Protein AF-A0A650A599-F1 (afdb_monomer_lite)

pLDDT: mean 83.57, std 7.76, range [53.09, 96.0]

Radius of gyration: 17.99 Å; chains: 1; bounding box: 35×36×44 Å

Structure (mmCIF, N/CA/C/O backbone):
data_AF-A0A650A599-F1
#
_entry.id   AF-A0A650A599-F1
#
loop_
_atom_site.group_PDB
_atom_site.id
_atom_site.type_symbol
_atom_site.label_atom_id
_atom_site.label_alt_id
_atom_site.label_comp_id
_atom_site.label_asym_id
_atom_site.label_entity_id
_atom_site.label_seq_id
_atom_site.pdbx_PDB_ins_code
_atom_site.Cartn_x
_atom_site.Cartn_y
_atom_site.Cartn_z
_atom_site.occupancy
_atom_site.B_iso_or_equiv
_atom_site.auth_seq_id
_atom_site.auth_comp_id
_atom_site.auth_asym_id
_atom_site.auth_atom_id
_atom_site.pdbx_PDB_model_num
ATOM 1 N N . MET A 1 1 ? -21.251 -19.180 14.504 1.00 57.28 1 MET A N 1
ATOM 2 C CA . MET A 1 1 ? -19.980 -18.411 14.458 1.00 57.28 1 MET A CA 1
ATOM 3 C C . MET A 1 1 ? -20.009 -17.332 15.530 1.00 57.28 1 MET A C 1
ATOM 5 O O . MET A 1 1 ? -21.042 -16.687 15.664 1.00 57.28 1 MET A O 1
ATOM 9 N N . LYS A 1 2 ? -18.917 -17.134 16.286 1.00 77.44 2 LYS A N 1
ATOM 10 C CA . LYS A 1 2 ? -18.824 -16.053 17.286 1.00 77.44 2 LYS A CA 1
ATOM 11 C C . LYS A 1 2 ? -19.021 -14.685 16.592 1.00 77.44 2 LYS A C 1
ATOM 13 O O . LYS A 1 2 ? -18.425 -14.477 15.532 1.00 77.44 2 LYS A O 1
ATOM 18 N N . PRO A 1 3 ? -19.822 -13.753 17.140 1.00 77.69 3 PRO A N 1
ATOM 19 C CA . PRO A 1 3 ? -20.139 -12.473 16.492 1.00 77.69 3 PRO A CA 1
ATOM 20 C C . PRO A 1 3 ? -18.897 -11.619 16.179 1.00 77.69 3 PRO A C 1
ATOM 22 O O . PRO A 1 3 ? -18.858 -10.949 15.148 1.00 77.69 3 PRO A O 1
ATOM 25 N N . GLN A 1 4 ? -17.845 -11.721 16.998 1.00 77.69 4 GLN A N 1
ATOM 26 C CA . GLN A 1 4 ? -16.555 -11.061 16.766 1.00 77.69 4 GLN A CA 1
ATOM 27 C C . GLN A 1 4 ? -15.837 -11.565 15.504 1.00 77.69 4 GLN A C 1
ATOM 29 O O . GLN A 1 4 ? -15.372 -10.760 14.702 1.00 77.69 4 GLN A O 1
ATOM 34 N N . LEU A 1 5 ? -15.821 -12.881 15.265 1.00 80.38 5 LEU A N 1
ATOM 35 C CA . LEU A 1 5 ? -15.192 -13.462 14.073 1.00 80.38 5 LEU A CA 1
ATOM 36 C C . LEU A 1 5 ? -15.889 -12.988 12.790 1.00 80.38 5 LEU A C 1
ATOM 38 O O . LEU A 1 5 ? -15.235 -12.642 11.812 1.00 80.38 5 LEU A O 1
ATOM 42 N N . ARG A 1 6 ? -17.226 -12.903 12.808 1.00 82.19 6 ARG A N 1
ATOM 43 C CA . ARG A 1 6 ? -18.005 -12.392 11.669 1.00 82.19 6 ARG A CA 1
ATOM 44 C C . ARG A 1 6 ? -17.700 -10.918 11.377 1.00 82.19 6 ARG A C 1
ATOM 46 O O . ARG A 1 6 ? -17.695 -10.524 10.213 1.00 82.19 6 ARG A O 1
ATOM 53 N N . ARG A 1 7 ? -17.443 -10.112 12.414 1.00 82.44 7 ARG A N 1
ATOM 54 C CA . ARG A 1 7 ? -17.046 -8.704 12.273 1.00 82.44 7 ARG A CA 1
ATOM 55 C C . ARG A 1 7 ? -15.662 -8.577 11.632 1.00 82.44 7 ARG A C 1
ATOM 57 O O . ARG A 1 7 ? -15.541 -7.865 10.642 1.00 82.44 7 ARG A O 1
ATOM 64 N N . ILE A 1 8 ? -14.673 -9.322 12.136 1.00 81.75 8 ILE A N 1
ATOM 65 C CA . ILE A 1 8 ? -13.299 -9.331 11.600 1.00 81.75 8 ILE A CA 1
ATOM 66 C C . ILE A 1 8 ? -13.296 -9.753 10.129 1.00 81.75 8 ILE A C 1
ATOM 68 O O . ILE A 1 8 ? -12.762 -9.032 9.296 1.00 81.75 8 ILE A O 1
ATOM 72 N N . ILE A 1 9 ? -13.955 -10.869 9.796 1.00 83.25 9 ILE A N 1
ATOM 73 C CA . ILE A 1 9 ? -14.017 -11.371 8.415 1.00 83.25 9 ILE A CA 1
ATOM 74 C C . ILE A 1 9 ? -14.616 -10.325 7.473 1.00 83.25 9 ILE A C 1
ATOM 76 O O . ILE A 1 9 ? -14.097 -10.120 6.384 1.00 83.25 9 ILE A O 1
ATOM 80 N N . ARG A 1 10 ? -15.690 -9.640 7.883 1.00 84.94 10 ARG A N 1
ATOM 81 C CA . ARG A 1 10 ? -16.333 -8.616 7.050 1.00 84.94 10 ARG A CA 1
ATOM 82 C C . ARG A 1 10 ? -15.423 -7.414 6.800 1.00 84.94 10 ARG A C 1
ATOM 84 O O . ARG A 1 10 ? -15.411 -6.890 5.694 1.00 84.94 10 ARG A O 1
ATOM 91 N N . GLU A 1 11 ? -14.703 -6.959 7.816 1.00 83.12 11 GLU A N 1
ATOM 92 C CA . GLU A 1 11 ? -13.779 -5.827 7.687 1.00 83.12 11 GLU A CA 1
ATOM 93 C C . GLU A 1 11 ? -12.577 -6.168 6.816 1.00 83.12 11 GLU A C 1
ATOM 95 O O . GLU A 1 11 ? -12.231 -5.397 5.923 1.00 83.12 11 GLU A O 1
ATOM 100 N N . GLU A 1 12 ? -11.990 -7.344 7.025 1.00 84.06 12 GLU A N 1
ATOM 101 C CA . GLU A 1 12 ? -10.874 -7.798 6.202 1.00 84.06 12 GLU A CA 1
ATOM 102 C C . GLU A 1 12 ? -11.318 -8.110 4.771 1.00 84.06 12 GLU A C 1
ATOM 104 O O . GLU A 1 12 ? -10.564 -7.832 3.852 1.00 84.06 12 GLU A O 1
ATOM 109 N N . LEU A 1 13 ? -12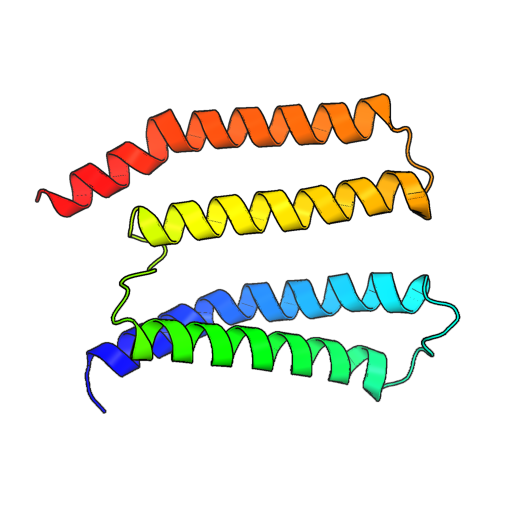.560 -8.553 4.536 1.00 84.62 13 LEU A N 1
ATOM 110 C CA . LEU A 1 13 ? -13.130 -8.658 3.185 1.00 84.62 13 LEU A CA 1
ATOM 111 C C . LEU A 1 13 ? -13.191 -7.301 2.478 1.00 84.62 13 LEU A C 1
ATOM 113 O O . LEU A 1 13 ? -12.789 -7.207 1.321 1.00 84.62 13 LEU A O 1
ATOM 117 N N . TRP A 1 14 ? -13.636 -6.243 3.160 1.00 85.00 14 TRP A N 1
ATOM 118 C CA . TRP A 1 14 ? -13.626 -4.895 2.581 1.00 85.00 14 TRP A CA 1
ATOM 119 C C . TRP A 1 14 ? -12.205 -4.408 2.290 1.00 85.00 14 TRP A C 1
ATOM 121 O O . TRP A 1 14 ? -11.950 -3.871 1.213 1.00 85.00 14 TRP A O 1
ATOM 131 N N . ARG A 1 15 ? -11.260 -4.653 3.206 1.00 80.00 15 ARG A N 1
ATOM 132 C CA . ARG A 1 15 ? -9.838 -4.324 3.011 1.00 80.00 15 ARG A CA 1
ATOM 133 C C . ARG A 1 15 ? -9.212 -5.140 1.876 1.00 80.00 15 ARG A C 1
ATOM 135 O O . ARG A 1 15 ? -8.397 -4.622 1.119 1.00 80.00 15 ARG A O 1
ATOM 142 N N . SER A 1 16 ? -9.658 -6.382 1.699 1.00 83.75 16 SER A N 1
ATOM 143 C CA . SER A 1 16 ? -9.181 -7.299 0.663 1.00 83.75 16 SER A CA 1
ATOM 144 C C . SER A 1 16 ? -9.463 -6.808 -0.758 1.00 83.75 16 SER A C 1
ATOM 146 O O . SER A 1 16 ? -8.706 -7.137 -1.667 1.00 83.75 16 SER A O 1
ATOM 148 N N . ILE A 1 17 ? -10.487 -5.968 -0.954 1.00 85.06 17 ILE A N 1
ATOM 149 C CA . ILE A 1 17 ? -10.766 -5.338 -2.254 1.00 85.06 17 ILE A CA 1
ATOM 150 C C . ILE A 1 17 ? -9.621 -4.395 -2.649 1.00 85.06 17 ILE A C 1
ATOM 152 O O . ILE A 1 17 ? -9.182 -4.394 -3.798 1.00 85.06 17 ILE A O 1
ATOM 156 N N . ALA A 1 18 ? -9.086 -3.629 -1.694 1.00 83.75 18 ALA A N 1
ATOM 157 C CA . ALA A 1 18 ? -7.913 -2.798 -1.946 1.00 83.75 18 ALA A CA 1
ATOM 158 C C . ALA A 1 18 ? -6.679 -3.666 -2.239 1.00 83.75 18 ALA A C 1
ATOM 160 O O . ALA A 1 18 ? -5.929 -3.374 -3.169 1.00 83.75 18 ALA A O 1
ATOM 161 N N . TRP A 1 19 ? -6.506 -4.771 -1.505 1.00 82.81 19 TRP A N 1
ATOM 162 C CA . TRP A 1 19 ? -5.379 -5.683 -1.705 1.00 82.81 19 TRP A CA 1
ATOM 163 C C . TRP A 1 19 ? -5.377 -6.375 -3.063 1.00 82.81 19 TRP A C 1
ATOM 165 O O . TRP A 1 19 ? -4.308 -6.511 -3.652 1.00 82.81 19 TRP A O 1
ATOM 175 N N . ILE A 1 20 ? -6.536 -6.788 -3.590 1.00 86.38 20 ILE A N 1
ATOM 176 C CA . ILE A 1 20 ? -6.574 -7.413 -4.919 1.00 86.38 20 ILE A CA 1
ATOM 177 C C . ILE A 1 20 ? -6.278 -6.388 -6.015 1.00 86.38 20 ILE A C 1
ATOM 179 O O . ILE A 1 20 ? -5.521 -6.690 -6.931 1.00 86.38 20 ILE A O 1
ATOM 183 N N . GLY A 1 21 ? -6.790 -5.157 -5.890 1.00 85.31 21 GLY A N 1
ATOM 184 C CA . GLY A 1 21 ? -6.460 -4.070 -6.814 1.00 85.31 21 GLY A CA 1
ATOM 185 C C . GLY A 1 21 ? -4.964 -3.749 -6.806 1.00 85.31 21 GLY A C 1
ATOM 186 O O . GLY A 1 21 ? -4.340 -3.687 -7.864 1.00 85.31 21 GLY A O 1
ATOM 187 N N . LEU A 1 22 ? -4.374 -3.634 -5.610 1.00 84.06 22 LEU A N 1
ATOM 188 C CA . LEU A 1 22 ? -2.934 -3.446 -5.436 1.00 84.06 22 LEU A CA 1
ATOM 189 C C . LEU A 1 22 ? -2.139 -4.610 -6.038 1.00 84.06 22 LEU A C 1
ATOM 191 O O . LEU A 1 22 ? -1.159 -4.379 -6.737 1.00 84.06 22 LEU A O 1
ATOM 195 N N . GLY A 1 23 ? -2.564 -5.851 -5.789 1.00 84.50 23 GLY A N 1
ATOM 196 C CA . GLY A 1 23 ? -1.918 -7.045 -6.323 1.00 84.50 23 GLY A CA 1
ATOM 197 C C . GLY A 1 23 ? -1.921 -7.059 -7.847 1.00 84.50 23 GLY A C 1
ATOM 198 O O . GLY A 1 23 ? -0.879 -7.293 -8.447 1.00 84.50 23 GLY A O 1
ATOM 199 N N . LEU A 1 24 ? -3.058 -6.758 -8.478 1.00 88.25 24 LEU A N 1
ATOM 200 C CA . LEU A 1 24 ? -3.176 -6.730 -9.937 1.00 88.25 24 LEU A CA 1
ATOM 201 C C . LEU A 1 24 ? -2.282 -5.654 -10.563 1.00 88.25 24 LEU A C 1
ATOM 203 O O . LEU A 1 24 ? -1.532 -5.952 -11.487 1.00 88.25 24 LEU A O 1
ATOM 207 N N . VAL A 1 25 ? -2.325 -4.422 -10.047 1.00 86.69 25 VAL A N 1
ATOM 208 C CA . VAL A 1 25 ? -1.514 -3.314 -10.584 1.00 86.69 25 VAL A CA 1
ATOM 209 C C . VAL A 1 25 ? -0.028 -3.526 -10.291 1.00 86.69 25 VAL A C 1
ATOM 211 O O . VAL A 1 25 ? 0.805 -3.379 -11.182 1.00 86.69 25 VAL A O 1
ATOM 214 N N . GLY A 1 26 ? 0.308 -3.900 -9.057 1.00 84.62 26 GLY A N 1
ATOM 215 C CA . GLY A 1 26 ? 1.685 -4.098 -8.616 1.00 84.62 26 GLY A CA 1
ATOM 216 C C . GLY A 1 26 ? 2.375 -5.227 -9.372 1.00 84.62 26 GLY A C 1
ATOM 217 O O . GLY A 1 26 ? 3.463 -5.027 -9.904 1.00 84.62 26 GLY A O 1
ATOM 218 N N . TRP A 1 27 ? 1.734 -6.392 -9.492 1.00 88.00 27 TRP A N 1
ATOM 219 C CA . TRP A 1 27 ? 2.307 -7.491 -10.268 1.00 88.00 27 TRP A CA 1
ATOM 220 C C . TRP A 1 27 ? 2.344 -7.198 -11.763 1.00 88.00 27 TRP A C 1
ATOM 222 O O . TRP A 1 27 ? 3.308 -7.608 -12.392 1.00 88.00 27 TRP A O 1
ATOM 232 N N . ALA A 1 28 ? 1.377 -6.471 -12.336 1.00 86.88 28 ALA A N 1
ATOM 233 C CA . ALA A 1 28 ? 1.452 -6.075 -13.745 1.00 86.88 28 ALA A CA 1
ATOM 234 C C . ALA A 1 28 ? 2.714 -5.245 -14.040 1.00 86.88 28 ALA A C 1
ATOM 236 O O . ALA A 1 28 ? 3.400 -5.525 -15.019 1.00 86.88 28 ALA A O 1
ATOM 237 N N . LEU A 1 29 ? 3.050 -4.292 -13.161 1.00 85.19 29 LEU A N 1
ATOM 238 C CA . LEU A 1 29 ? 4.286 -3.504 -13.258 1.00 85.19 29 LEU A CA 1
ATOM 239 C C . LEU A 1 29 ? 5.544 -4.359 -13.056 1.00 85.19 29 LEU A C 1
ATOM 241 O O . LEU A 1 29 ? 6.535 -4.185 -13.755 1.00 85.19 29 LEU A O 1
ATOM 245 N N . VAL A 1 30 ? 5.521 -5.298 -12.105 1.00 84.56 30 VAL A N 1
ATOM 246 C CA . VAL A 1 30 ? 6.661 -6.203 -11.890 1.00 84.56 30 VAL A CA 1
ATOM 247 C C . VAL A 1 30 ? 6.872 -7.100 -13.108 1.00 84.56 30 VAL A C 1
ATOM 249 O O . VAL A 1 30 ? 7.997 -7.216 -13.574 1.00 84.56 30 VAL A O 1
ATOM 252 N N . ILE A 1 31 ? 5.808 -7.701 -13.647 1.00 87.75 31 ILE A N 1
ATOM 253 C CA . ILE A 1 31 ? 5.862 -8.577 -14.826 1.00 87.75 31 ILE A CA 1
ATOM 254 C C . ILE A 1 31 ? 6.387 -7.815 -16.051 1.00 87.75 31 ILE A C 1
ATOM 256 O O . ILE A 1 31 ? 7.145 -8.386 -16.827 1.00 87.75 31 ILE A O 1
ATOM 260 N N . SER A 1 32 ? 6.016 -6.542 -16.239 1.00 86.44 32 SER A N 1
ATOM 261 C CA . SER A 1 32 ? 6.464 -5.775 -17.411 1.00 86.44 32 SER A CA 1
ATOM 262 C C . SER A 1 32 ? 7.956 -5.445 -17.405 1.00 86.44 32 SER A C 1
ATOM 264 O O . SER A 1 32 ? 8.529 -5.243 -18.470 1.00 86.44 32 SER A O 1
ATOM 266 N N . GLU A 1 33 ? 8.583 -5.403 -16.231 1.00 84.81 33 GLU A N 1
ATOM 267 C CA . GLU A 1 33 ? 9.972 -4.950 -16.065 1.00 84.81 33 GLU A CA 1
ATOM 268 C C . GLU A 1 33 ? 10.929 -6.089 -15.673 1.00 84.81 33 GLU A C 1
ATOM 270 O O . GLU A 1 33 ? 12.144 -6.010 -15.870 1.00 84.81 33 GLU A O 1
ATOM 275 N N . ALA A 1 34 ? 10.405 -7.175 -15.104 1.00 84.81 34 ALA A N 1
ATOM 276 C CA . ALA A 1 34 ? 11.197 -8.305 -14.648 1.00 84.81 34 ALA A CA 1
ATOM 277 C C . ALA A 1 34 ? 11.521 -9.262 -15.802 1.00 84.81 34 ALA A C 1
ATOM 279 O O . ALA A 1 34 ? 10.752 -10.163 -16.117 1.00 84.81 34 ALA A O 1
ATOM 280 N N . ALA A 1 35 ? 12.732 -9.155 -16.354 1.00 86.19 35 ALA A N 1
ATOM 281 C CA . ALA A 1 35 ? 13.222 -10.055 -17.408 1.00 86.19 35 ALA A CA 1
ATOM 282 C C . ALA A 1 35 ? 13.271 -11.551 -17.016 1.00 86.19 35 ALA A C 1
ATOM 284 O O . ALA A 1 35 ? 13.416 -12.411 -17.877 1.00 86.19 35 ALA A O 1
ATOM 285 N N . TRP A 1 36 ? 13.185 -11.868 -15.721 1.00 86.75 36 TRP A N 1
ATOM 286 C CA . TRP A 1 36 ? 13.166 -13.237 -15.192 1.00 86.75 36 TRP A CA 1
ATOM 287 C C . TRP A 1 36 ? 11.749 -13.805 -15.024 1.00 86.75 36 TRP A C 1
ATOM 289 O O . TRP A 1 36 ? 11.603 -14.941 -14.570 1.00 86.75 36 TRP A O 1
ATOM 299 N N . LEU A 1 37 ? 10.710 -13.025 -15.333 1.00 86.56 37 LEU A N 1
ATOM 300 C CA . LEU A 1 37 ? 9.328 -13.371 -15.038 1.00 86.56 37 LEU A CA 1
ATOM 301 C C . LEU A 1 37 ? 8.450 -13.231 -16.289 1.00 86.56 37 LEU A C 1
ATOM 303 O O . LEU A 1 37 ? 8.024 -12.141 -16.656 1.00 86.56 37 LEU A O 1
ATOM 307 N N . ASP A 1 38 ? 8.138 -14.361 -16.921 1.00 90.00 38 ASP A N 1
ATOM 308 C CA . ASP A 1 38 ? 7.313 -14.375 -18.129 1.00 90.00 38 ASP A CA 1
ATOM 309 C C . ASP A 1 38 ? 5.855 -13.984 -17.851 1.00 90.00 38 ASP A C 1
ATOM 311 O O . ASP A 1 38 ? 5.242 -14.406 -16.862 1.00 90.00 38 ASP A O 1
ATOM 315 N N . ALA A 1 39 ? 5.257 -13.241 -18.785 1.00 90.69 39 ALA A N 1
ATOM 316 C CA . ALA A 1 39 ? 3.836 -12.909 -18.778 1.00 90.69 39 ALA A CA 1
ATOM 317 C C . ALA A 1 39 ? 2.994 -14.118 -19.230 1.00 90.69 39 ALA A C 1
ATOM 319 O O . ALA A 1 39 ? 2.732 -14.328 -20.413 1.00 90.69 39 ALA A O 1
ATOM 320 N N . THR A 1 40 ? 2.547 -14.922 -18.269 1.00 91.56 40 THR A N 1
ATOM 321 C CA . THR A 1 40 ? 1.661 -16.073 -18.473 1.00 91.56 40 THR A CA 1
ATOM 322 C C . THR A 1 40 ? 0.354 -15.862 -17.717 1.00 91.56 40 THR A C 1
ATOM 324 O O . THR A 1 40 ? 0.282 -15.052 -16.794 1.00 91.56 40 THR A O 1
ATOM 327 N N . ALA A 1 41 ? -0.691 -16.629 -18.038 1.00 87.62 41 ALA A N 1
ATOM 328 C CA . ALA A 1 41 ? -1.939 -16.574 -17.270 1.00 87.62 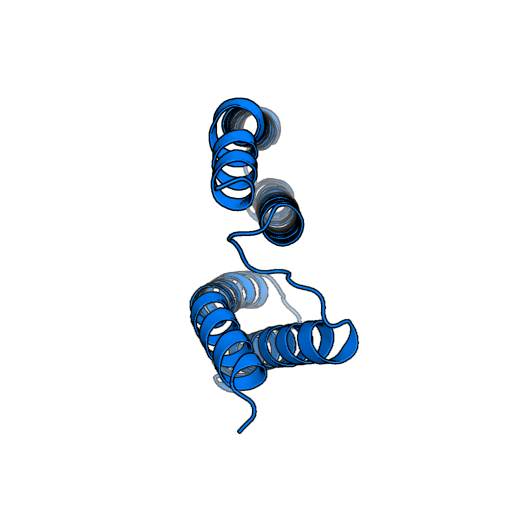41 ALA A CA 1
ATOM 329 C C . ALA A 1 41 ? -1.712 -16.849 -15.767 1.00 87.62 41 ALA A C 1
ATOM 331 O O . ALA A 1 41 ? -2.367 -16.250 -14.915 1.00 87.62 41 ALA A O 1
ATOM 332 N N . LEU A 1 42 ? -0.745 -17.709 -15.428 1.00 88.19 42 LEU A N 1
ATOM 333 C CA . LEU A 1 42 ? -0.399 -18.006 -14.041 1.00 88.19 42 LEU A CA 1
ATOM 334 C C . LEU A 1 42 ? 0.285 -16.825 -13.343 1.00 88.19 42 LEU A C 1
ATOM 336 O O . LEU A 1 42 ? -0.024 -16.554 -12.189 1.00 88.19 42 LEU A O 1
ATOM 340 N N . THR A 1 43 ? 1.195 -16.110 -14.000 1.00 85.69 43 THR A N 1
ATOM 341 C CA . THR A 1 43 ? 1.885 -14.971 -13.373 1.00 85.69 43 THR A CA 1
ATOM 342 C C . THR A 1 43 ? 0.988 -13.739 -13.310 1.00 85.69 43 THR A C 1
ATOM 344 O O . THR A 1 43 ? 0.908 -13.102 -12.263 1.00 85.69 43 THR A O 1
ATOM 347 N N . VAL A 1 44 ? 0.228 -13.467 -14.375 1.00 85.88 44 VAL A N 1
ATOM 348 C CA . VAL A 1 44 ? -0.683 -12.316 -14.475 1.00 85.88 44 VAL A CA 1
ATOM 349 C C . VAL A 1 44 ? -1.870 -12.419 -13.518 1.00 85.88 44 VAL A C 1
ATOM 351 O O . VAL A 1 44 ? -2.289 -11.401 -12.981 1.00 85.88 44 VAL A O 1
ATOM 354 N N . PHE A 1 45 ? -2.414 -13.616 -13.273 1.00 84.56 45 PHE A N 1
ATOM 355 C CA . PHE A 1 45 ? -3.565 -13.784 -12.373 1.00 84.56 45 PHE A CA 1
ATOM 356 C C . PHE A 1 45 ? -3.215 -14.504 -11.072 1.00 84.56 45 PHE A C 1
ATOM 358 O O . PHE A 1 45 ? -3.691 -14.122 -10.004 1.00 84.56 45 PHE A O 1
ATOM 365 N N . GLY A 1 46 ? -2.371 -15.531 -11.134 1.00 85.75 46 GLY A N 1
ATOM 366 C CA . GLY A 1 46 ? -2.035 -16.359 -9.978 1.00 85.75 46 GLY A CA 1
ATOM 367 C C . GLY A 1 46 ? -1.221 -15.613 -8.926 1.00 85.75 46 GLY A C 1
ATOM 368 O O . GLY A 1 46 ? -1.574 -15.684 -7.753 1.00 85.75 46 GLY A O 1
ATOM 369 N N . LEU A 1 47 ? -0.189 -14.855 -9.311 1.00 87.38 47 LEU A N 1
ATOM 370 C CA . LEU A 1 47 ? 0.623 -14.105 -8.342 1.00 87.38 47 LEU A CA 1
ATOM 371 C C . LEU A 1 47 ? -0.194 -13.024 -7.603 1.00 87.38 47 LEU A C 1
ATOM 373 O O . LEU A 1 47 ? -0.169 -13.034 -6.369 1.00 87.38 47 LEU A O 1
ATOM 377 N N . PRO A 1 48 ? -1.009 -12.182 -8.277 1.00 87.50 48 PRO A N 1
ATOM 378 C CA . PRO A 1 48 ? -1.950 -11.291 -7.594 1.00 87.50 48 PRO A CA 1
ATOM 379 C C . PRO A 1 48 ? -2.888 -12.000 -6.627 1.00 87.50 48 PRO A C 1
ATOM 381 O O . PRO A 1 48 ? -3.041 -11.550 -5.492 1.00 87.50 48 PRO A O 1
ATOM 384 N N . VAL A 1 49 ? -3.501 -13.109 -7.054 1.00 86.94 49 VAL A N 1
ATOM 385 C CA . VAL A 1 49 ? -4.450 -13.864 -6.227 1.00 86.94 49 VAL A CA 1
ATOM 386 C C . VAL A 1 49 ? -3.752 -14.476 -5.015 1.00 86.94 49 VAL A C 1
ATOM 388 O O . VAL A 1 49 ? -4.290 -14.410 -3.913 1.00 86.94 49 VAL A O 1
ATOM 391 N N . LEU A 1 50 ? -2.544 -15.021 -5.172 1.00 85.25 50 LEU A N 1
ATOM 392 C CA . LEU A 1 50 ? -1.770 -15.587 -4.066 1.00 85.25 50 LEU A CA 1
ATOM 393 C C . LEU A 1 50 ? -1.343 -14.513 -3.063 1.00 85.25 50 LEU A C 1
ATOM 395 O O . LEU A 1 50 ? -1.515 -14.705 -1.859 1.00 85.25 50 LEU A O 1
ATOM 399 N N . THR A 1 51 ? -0.839 -13.369 -3.536 1.00 83.81 51 THR A N 1
ATOM 400 C CA . THR A 1 51 ? -0.493 -12.237 -2.664 1.00 83.81 51 THR A CA 1
ATOM 401 C C . THR A 1 51 ? -1.725 -11.7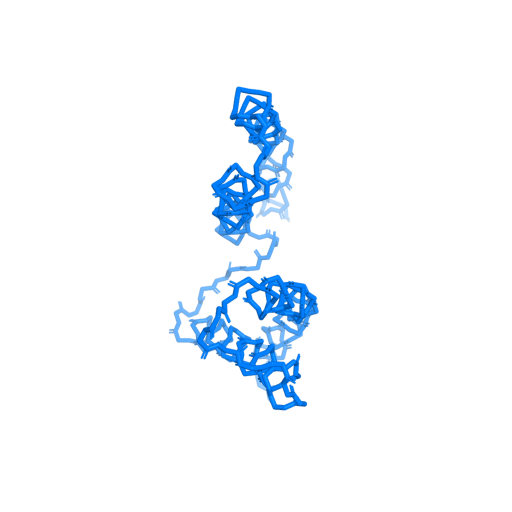18 -1.926 1.00 83.81 51 THR A C 1
ATOM 403 O O . THR A 1 51 ? -1.686 -11.554 -0.707 1.00 83.81 51 THR A O 1
ATOM 406 N N . TRP A 1 52 ? -2.840 -11.523 -2.632 1.00 88.88 52 TRP A N 1
ATOM 407 C CA . TRP A 1 52 ? -4.111 -11.108 -2.042 1.00 88.88 52 TRP A CA 1
ATOM 408 C C . TRP A 1 52 ? -4.603 -12.086 -0.969 1.00 88.88 52 TRP A C 1
ATOM 410 O O . TRP A 1 52 ? -4.958 -11.664 0.137 1.00 88.88 52 TRP A O 1
ATOM 420 N N . ALA A 1 53 ? -4.604 -13.386 -1.274 1.00 85.50 53 ALA A N 1
ATOM 421 C CA . ALA A 1 53 ? -5.047 -14.423 -0.351 1.00 85.50 53 ALA A CA 1
ATOM 422 C C . ALA A 1 53 ? -4.148 -14.464 0.890 1.00 85.50 53 ALA A C 1
ATOM 424 O O . ALA A 1 53 ? -4.656 -14.488 2.009 1.00 85.50 53 ALA A O 1
ATOM 425 N N . GLY A 1 54 ? -2.827 -14.394 0.701 1.00 85.50 54 GLY A N 1
ATOM 426 C CA . GLY A 1 54 ? -1.849 -14.356 1.785 1.00 85.50 54 GLY A CA 1
ATOM 427 C C . GLY A 1 54 ? -2.039 -13.153 2.710 1.00 85.50 54 GLY A C 1
ATOM 428 O O . GLY A 1 54 ? -2.126 -13.330 3.924 1.00 85.50 54 GLY A O 1
ATOM 429 N N . LEU A 1 55 ? -2.183 -11.946 2.153 1.00 83.31 55 LEU A N 1
ATOM 430 C CA . LEU A 1 55 ? -2.435 -10.728 2.932 1.00 83.31 55 LEU A CA 1
ATOM 431 C C . LEU A 1 55 ? -3.757 -10.809 3.702 1.00 83.31 55 LEU A C 1
ATOM 433 O O . LEU A 1 55 ? -3.805 -10.494 4.890 1.00 83.31 55 LEU A O 1
ATOM 437 N N . THR A 1 56 ? -4.822 -11.278 3.050 1.00 82.62 56 THR A N 1
ATOM 438 C CA . THR A 1 56 ? -6.157 -11.362 3.659 1.00 82.62 56 THR A CA 1
ATOM 439 C C . THR A 1 56 ? -6.187 -12.395 4.784 1.00 82.62 56 THR A C 1
ATOM 441 O O . THR A 1 56 ? -6.624 -12.092 5.894 1.00 82.62 56 THR A O 1
ATOM 444 N N . ILE A 1 57 ? -5.682 -13.607 4.536 1.00 85.94 57 ILE A N 1
ATOM 445 C CA . ILE A 1 57 ? -5.623 -14.675 5.544 1.00 85.94 57 ILE A CA 1
ATOM 446 C C . ILE A 1 57 ? -4.687 -14.274 6.687 1.00 85.94 57 ILE A C 1
ATOM 448 O O . ILE A 1 57 ? -5.039 -14.464 7.850 1.00 85.94 57 ILE A O 1
ATOM 452 N N . GLY A 1 58 ? -3.532 -13.683 6.373 1.00 83.50 58 GLY A N 1
ATOM 453 C CA . GLY A 1 58 ? -2.560 -13.218 7.359 1.00 83.50 58 GLY A CA 1
ATOM 454 C C . GLY A 1 58 ? -3.145 -12.168 8.302 1.00 83.50 58 GLY A C 1
ATOM 455 O O . GLY A 1 58 ? -3.043 -12.321 9.517 1.00 83.50 58 GLY A O 1
ATOM 456 N N . MET A 1 59 ? -3.828 -11.152 7.767 1.00 82.31 59 MET A N 1
ATOM 457 C CA . MET A 1 59 ? -4.465 -10.100 8.571 1.00 82.31 59 MET A CA 1
ATOM 458 C C . MET A 1 59 ? -5.614 -10.629 9.431 1.00 82.31 59 MET A C 1
ATOM 460 O O . MET A 1 59 ? -5.707 -10.292 10.615 1.00 82.31 59 MET A O 1
ATOM 464 N N . VAL A 1 60 ? -6.460 -11.502 8.870 1.00 82.31 60 VAL A N 1
ATOM 465 C CA . VAL A 1 60 ? -7.517 -12.178 9.637 1.00 82.31 60 VAL A CA 1
ATOM 466 C C . VAL A 1 60 ? -6.903 -12.997 10.773 1.00 82.31 60 VAL A C 1
ATOM 468 O O . VAL A 1 60 ? -7.325 -12.856 11.919 1.00 82.31 60 VAL A O 1
ATOM 471 N N . GLY A 1 61 ? -5.892 -13.817 10.478 1.00 82.62 61 GLY A N 1
ATOM 472 C CA . GLY A 1 61 ? -5.204 -14.647 11.464 1.00 82.62 61 GLY A CA 1
ATOM 473 C C . GLY A 1 61 ? -4.555 -13.817 12.568 1.00 82.62 61 GLY A C 1
ATOM 474 O O . GLY A 1 61 ? -4.763 -14.095 13.747 1.00 82.62 61 GLY A O 1
ATOM 475 N N . LEU A 1 62 ? -3.847 -12.747 12.200 1.00 81.44 62 LEU A N 1
ATOM 476 C CA . LEU A 1 62 ? -3.200 -11.840 13.143 1.00 81.44 62 LEU A CA 1
ATOM 477 C C . LEU A 1 62 ? -4.216 -11.222 14.108 1.00 81.44 62 LEU A C 1
ATOM 479 O O . LEU A 1 62 ? -4.015 -11.292 15.320 1.00 81.44 62 LEU A O 1
ATOM 483 N N . ARG A 1 63 ? -5.333 -10.685 13.604 1.00 78.38 63 ARG A N 1
ATOM 484 C CA . ARG A 1 63 ? -6.401 -10.112 14.445 1.00 78.38 63 ARG A CA 1
ATOM 485 C C . ARG A 1 63 ? -7.079 -11.143 15.340 1.00 78.38 63 ARG A C 1
ATOM 487 O O . ARG A 1 63 ? -7.472 -10.813 16.454 1.00 78.38 63 ARG A O 1
ATOM 494 N N . VAL A 1 64 ? -7.224 -12.380 14.865 1.00 81.25 64 VAL A N 1
ATOM 495 C CA . VAL A 1 64 ? -7.796 -13.470 15.665 1.00 81.25 64 VAL A CA 1
ATOM 496 C C . VAL A 1 64 ? -6.849 -13.884 16.795 1.00 81.25 64 VAL A C 1
ATOM 498 O O . VAL A 1 64 ? -7.319 -14.098 17.905 1.00 81.25 64 VAL A O 1
ATOM 501 N N . ILE A 1 65 ? -5.540 -13.977 16.538 1.00 80.31 65 ILE A N 1
ATOM 502 C CA . ILE A 1 65 ? -4.541 -14.417 17.529 1.00 80.31 65 ILE A CA 1
ATOM 503 C C . ILE A 1 65 ? -4.253 -13.330 18.564 1.00 80.31 65 ILE A C 1
ATOM 505 O O . ILE A 1 65 ? -4.128 -13.614 19.749 1.00 80.31 65 ILE A O 1
ATOM 509 N N . THR A 1 66 ? -4.110 -12.086 18.114 1.00 73.69 66 THR A N 1
ATOM 510 C CA . THR A 1 66 ? -3.699 -10.970 18.982 1.00 73.69 66 THR A CA 1
ATOM 511 C C . THR A 1 66 ? -4.872 -10.288 19.682 1.00 73.69 66 THR A C 1
ATOM 513 O O . THR A 1 66 ? -4.647 -9.344 20.434 1.00 73.69 66 THR A O 1
ATOM 516 N N . GLU A 1 67 ? -6.110 -10.706 19.381 1.00 70.31 67 GLU A N 1
ATOM 517 C CA . GLU A 1 67 ? -7.359 -10.024 19.762 1.00 70.31 67 GLU A CA 1
ATOM 518 C C . GLU A 1 67 ? -7.325 -8.508 19.485 1.00 70.31 67 GLU A C 1
ATOM 520 O O . GLU A 1 67 ? -8.049 -7.715 20.089 1.00 70.31 67 GLU A O 1
ATOM 525 N N . SER A 1 68 ? -6.456 -8.087 18.562 1.00 64.25 68 SER A N 1
ATOM 526 C CA . SER A 1 68 ? -6.173 -6.684 18.333 1.00 64.25 68 SER A CA 1
ATOM 527 C C . SER A 1 68 ? -7.302 -6.056 17.532 1.00 64.25 68 SER A C 1
ATOM 529 O O . SER A 1 68 ? -7.669 -6.495 16.437 1.00 64.25 68 SER A O 1
ATOM 531 N N . ASP A 1 69 ? -7.851 -4.975 18.078 1.00 65.75 69 ASP A N 1
ATOM 532 C CA . ASP A 1 69 ? -8.873 -4.181 17.412 1.00 65.75 69 ASP A CA 1
ATOM 533 C C . ASP A 1 69 ? -8.197 -3.258 16.385 1.00 65.75 69 ASP A C 1
ATOM 535 O O . ASP A 1 69 ? -8.121 -2.042 16.548 1.00 65.75 69 ASP A O 1
ATOM 539 N N . LEU A 1 70 ? -7.642 -3.844 15.321 1.00 65.44 70 LEU A N 1
ATOM 540 C CA . LEU A 1 70 ? -6.959 -3.123 14.237 1.00 65.44 70 LEU A CA 1
ATOM 541 C C . LEU A 1 70 ? -7.933 -2.481 13.244 1.00 65.44 70 LEU A C 1
ATOM 543 O O . LEU A 1 70 ? -7.569 -2.232 12.091 1.00 65.44 70 LEU A O 1
ATOM 547 N N . GLN A 1 71 ? -9.186 -2.265 13.649 1.00 66.44 71 GLN A N 1
ATOM 548 C CA . GLN A 1 71 ? -10.217 -1.697 12.785 1.00 66.44 71 GLN A CA 1
ATOM 549 C C . GLN A 1 71 ? -9.773 -0.331 12.288 1.00 66.44 71 GLN A C 1
ATOM 551 O O . GLN A 1 71 ? -9.164 0.435 13.026 1.00 66.44 71 GLN A O 1
ATOM 556 N N . VAL A 1 72 ? -10.148 0.021 11.060 1.00 60.84 72 VAL A N 1
ATOM 557 C CA . VAL A 1 72 ? -9.890 1.366 10.518 1.00 60.84 72 VAL A CA 1
ATOM 558 C C . VAL A 1 72 ? -10.531 2.455 11.400 1.00 60.84 72 VAL A C 1
ATOM 560 O O . VAL A 1 72 ? -10.097 3.596 11.381 1.00 60.84 72 VAL A O 1
ATOM 563 N N . GLY A 1 73 ? -11.520 2.102 12.231 1.00 62.97 73 GLY A N 1
ATOM 564 C CA . GLY A 1 73 ? -12.114 2.986 13.236 1.00 62.97 73 GLY A CA 1
ATOM 565 C C . GLY A 1 73 ? -11.322 3.145 14.540 1.00 62.97 73 GLY A C 1
ATOM 566 O O . GLY A 1 73 ? -11.751 3.914 15.394 1.00 62.97 73 GLY A O 1
ATOM 567 N N . THR A 1 74 ? -10.198 2.446 14.732 1.00 74.25 74 THR A N 1
ATOM 568 C CA . THR A 1 74 ? -9.329 2.607 15.906 1.00 74.25 74 THR A CA 1
ATOM 569 C C . THR A 1 74 ? -8.044 3.338 15.541 1.00 74.25 74 THR A C 1
ATOM 571 O O . THR A 1 74 ? -7.545 3.250 14.421 1.00 74.25 74 THR A O 1
ATOM 574 N N . LYS A 1 75 ? -7.454 4.030 16.522 1.00 77.56 75 LYS A N 1
ATOM 575 C CA . LYS A 1 75 ? -6.162 4.719 16.369 1.00 77.56 75 LYS A CA 1
ATOM 576 C C . LYS A 1 75 ? -5.054 3.779 15.878 1.00 77.56 75 LYS A C 1
ATOM 578 O O . LYS A 1 75 ? -4.257 4.157 15.027 1.00 77.56 75 LYS A O 1
ATOM 583 N N . ALA A 1 76 ? -5.026 2.546 16.388 1.00 73.25 76 ALA A N 1
ATOM 584 C CA . ALA A 1 76 ? -4.048 1.541 15.985 1.00 73.25 76 ALA A CA 1
ATOM 585 C C . ALA A 1 76 ? -4.240 1.110 14.522 1.00 73.25 76 ALA A C 1
ATOM 587 O O . ALA A 1 76 ? -3.272 1.092 13.767 1.00 73.25 76 ALA A O 1
ATOM 588 N N . GLY A 1 77 ? -5.479 0.832 14.100 1.00 74.12 77 GLY A N 1
ATOM 589 C CA . GLY A 1 77 ? -5.763 0.475 12.710 1.00 74.12 77 GLY A CA 1
ATOM 590 C C . GLY A 1 77 ? -5.463 1.612 11.734 1.00 74.12 77 GLY A C 1
ATOM 591 O O . GLY A 1 77 ? -4.859 1.375 10.692 1.00 74.12 77 GLY A O 1
ATOM 592 N N . LEU A 1 78 ? -5.801 2.854 12.088 1.00 79.12 78 LEU A N 1
ATOM 593 C CA . LEU A 1 78 ? -5.499 4.035 11.271 1.00 79.12 78 LEU A CA 1
ATOM 594 C C . LEU A 1 78 ? -3.996 4.311 11.139 1.00 79.12 78 LEU A C 1
ATOM 596 O O . LEU A 1 78 ? -3.539 4.629 10.043 1.00 79.12 78 LEU A O 1
ATOM 600 N N . ASN A 1 79 ? -3.215 4.121 12.206 1.00 79.38 79 ASN A N 1
ATOM 601 C CA . ASN A 1 79 ? -1.755 4.227 12.135 1.00 79.38 79 ASN A CA 1
ATOM 602 C C . ASN A 1 79 ? -1.148 3.175 11.194 1.00 79.38 79 ASN A C 1
ATOM 604 O O . ASN A 1 79 ? -0.228 3.491 10.444 1.00 79.38 79 ASN A O 1
ATOM 608 N N . ILE A 1 80 ? -1.671 1.943 11.206 1.00 77.31 80 ILE A N 1
ATOM 609 C CA . ILE A 1 80 ? -1.221 0.888 10.288 1.00 77.31 80 ILE A CA 1
ATOM 610 C C . ILE A 1 80 ? -1.583 1.238 8.842 1.00 77.31 80 ILE A C 1
ATOM 612 O O . ILE A 1 80 ? -0.713 1.153 7.983 1.00 77.31 80 ILE A O 1
ATOM 616 N N . VAL A 1 81 ? -2.812 1.703 8.573 1.00 79.12 81 VAL A N 1
ATOM 617 C CA . VAL A 1 81 ? -3.216 2.175 7.229 1.00 79.12 81 VAL A CA 1
ATOM 618 C C . VAL A 1 81 ? -2.276 3.277 6.732 1.00 79.12 81 VAL A C 1
ATOM 620 O O . VAL A 1 81 ? -1.837 3.246 5.584 1.00 79.12 81 VAL A O 1
ATOM 623 N N . LEU A 1 82 ? -1.971 4.256 7.589 1.00 82.81 82 LEU A N 1
ATOM 624 C CA . LEU A 1 82 ? -1.080 5.363 7.251 1.00 82.81 82 LEU A CA 1
ATOM 625 C C . LEU A 1 82 ? 0.325 4.852 6.904 1.00 82.81 82 LEU A C 1
ATOM 627 O O . LEU A 1 82 ? 0.877 5.237 5.877 1.00 82.81 82 LEU A O 1
ATOM 631 N N . LEU A 1 83 ? 0.881 3.965 7.732 1.00 81.38 83 LEU A N 1
ATOM 632 C CA . LEU A 1 83 ? 2.204 3.386 7.512 1.00 81.38 83 LEU A CA 1
ATOM 633 C C . LEU A 1 83 ? 2.262 2.558 6.220 1.00 81.38 83 LEU A C 1
ATOM 635 O O . LEU A 1 83 ? 3.184 2.732 5.427 1.00 81.38 83 LEU A O 1
ATOM 639 N N . GLU A 1 84 ? 1.268 1.698 5.983 1.00 81.12 84 GLU A N 1
ATOM 640 C CA . GLU A 1 84 ? 1.146 0.908 4.751 1.00 81.12 84 GLU A CA 1
ATOM 641 C C . GLU A 1 84 ? 1.103 1.818 3.517 1.00 81.12 84 GLU A C 1
ATOM 643 O O . GLU A 1 84 ? 1.853 1.602 2.566 1.00 81.12 84 GLU A O 1
ATOM 648 N N . GLY A 1 85 ? 0.279 2.870 3.549 1.00 82.94 85 GLY A N 1
ATOM 649 C CA . GLY A 1 85 ? 0.163 3.828 2.449 1.00 82.94 85 GLY A CA 1
ATOM 650 C C . GLY A 1 85 ? 1.481 4.543 2.140 1.00 82.94 85 GLY A C 1
ATOM 651 O O . GLY A 1 85 ? 1.846 4.671 0.969 1.00 82.94 85 GLY A O 1
ATOM 652 N N . ILE A 1 86 ? 2.221 4.955 3.176 1.00 86.62 86 ILE A N 1
ATOM 653 C CA . ILE A 1 86 ? 3.546 5.583 3.041 1.00 86.62 86 ILE A CA 1
ATOM 654 C C . ILE A 1 86 ? 4.538 4.608 2.403 1.00 86.62 86 ILE A C 1
ATOM 656 O O . ILE A 1 86 ? 5.205 4.965 1.437 1.00 86.62 86 ILE A O 1
ATOM 660 N N . ILE A 1 87 ? 4.613 3.369 2.897 1.00 82.69 87 ILE A N 1
ATOM 661 C CA . ILE A 1 87 ? 5.556 2.363 2.386 1.00 82.69 87 ILE A CA 1
ATOM 662 C C . ILE A 1 87 ? 5.259 2.032 0.919 1.00 82.69 87 ILE A C 1
ATOM 664 O O . ILE A 1 87 ? 6.171 2.046 0.093 1.00 82.69 87 ILE A O 1
ATOM 668 N N . ILE A 1 88 ? 3.993 1.773 0.584 1.00 83.50 88 ILE A N 1
ATOM 669 C CA . ILE A 1 88 ? 3.575 1.416 -0.779 1.00 83.50 88 ILE A CA 1
ATOM 670 C C . ILE A 1 88 ? 3.863 2.565 -1.747 1.00 83.50 88 ILE A C 1
ATOM 672 O O . ILE A 1 88 ? 4.470 2.358 -2.798 1.00 83.50 88 ILE A O 1
ATOM 676 N N . THR A 1 89 ? 3.466 3.786 -1.386 1.00 83.50 89 THR A N 1
ATOM 677 C CA . THR A 1 89 ? 3.679 4.959 -2.245 1.00 83.50 89 THR A CA 1
ATOM 678 C C . THR A 1 89 ? 5.167 5.280 -2.371 1.00 83.50 89 THR A C 1
ATOM 680 O O . THR A 1 89 ? 5.636 5.592 -3.462 1.00 83.50 89 THR A O 1
ATOM 683 N N . GLY A 1 90 ? 5.937 5.142 -1.288 1.00 84.19 90 GLY A N 1
ATOM 684 C CA . GLY A 1 90 ? 7.388 5.305 -1.306 1.00 84.19 90 GLY A CA 1
ATOM 685 C C . GLY A 1 90 ? 8.078 4.302 -2.234 1.00 84.19 90 GLY A C 1
ATOM 686 O O . GLY A 1 90 ? 8.916 4.698 -3.043 1.00 84.19 90 GLY A O 1
ATOM 687 N N . ALA A 1 91 ? 7.688 3.025 -2.193 1.00 81.75 91 ALA A N 1
ATOM 688 C CA . ALA A 1 91 ? 8.196 2.012 -3.119 1.00 81.75 91 ALA A CA 1
ATOM 689 C C . ALA A 1 91 ? 7.848 2.346 -4.582 1.00 81.75 91 ALA A C 1
ATOM 691 O O . ALA A 1 91 ? 8.693 2.216 -5.468 1.00 81.75 91 ALA A O 1
ATOM 692 N N . PHE A 1 92 ? 6.638 2.850 -4.833 1.00 83.56 92 PHE A N 1
ATOM 693 C CA . PHE A 1 92 ? 6.234 3.300 -6.165 1.00 83.56 92 PHE A CA 1
ATOM 694 C C . PHE A 1 92 ? 7.047 4.511 -6.652 1.00 83.56 92 PHE A C 1
ATOM 696 O O . PHE A 1 92 ? 7.434 4.571 -7.814 1.00 83.56 92 PHE A O 1
ATOM 703 N N . VAL A 1 93 ? 7.389 5.452 -5.771 1.00 89.19 93 VAL A N 1
ATOM 704 C CA . VAL A 1 93 ? 8.268 6.591 -6.100 1.00 89.19 93 VAL A CA 1
ATOM 705 C C . VAL A 1 93 ? 9.671 6.124 -6.477 1.00 89.19 93 VAL A C 1
ATOM 707 O O . VAL A 1 93 ? 10.236 6.618 -7.453 1.00 89.19 93 VAL A O 1
ATOM 710 N N . VAL A 1 94 ? 10.220 5.147 -5.747 1.00 82.31 94 VAL A N 1
ATOM 711 C CA . VAL A 1 94 ? 11.506 4.525 -6.100 1.00 82.31 94 VAL A CA 1
ATOM 712 C C . VAL A 1 94 ? 11.430 3.903 -7.493 1.00 82.31 94 VAL A C 1
ATOM 714 O O . VAL A 1 94 ? 12.328 4.135 -8.297 1.00 82.31 94 VAL A O 1
ATOM 717 N N . TYR A 1 95 ? 10.347 3.188 -7.806 1.00 82.75 95 TYR A N 1
ATOM 718 C CA . TYR A 1 95 ? 10.109 2.637 -9.141 1.00 82.75 95 TYR A CA 1
ATOM 719 C C . TYR A 1 95 ? 10.086 3.721 -10.230 1.00 82.75 95 TYR A C 1
ATOM 721 O O . TYR A 1 95 ? 10.798 3.604 -11.229 1.00 82.75 95 TYR A O 1
ATOM 729 N N . LEU A 1 96 ? 9.318 4.798 -10.031 1.00 85.19 96 LEU A N 1
ATOM 730 C CA . LEU A 1 96 ? 9.196 5.873 -11.020 1.00 85.19 96 LEU A CA 1
ATOM 731 C C . LEU A 1 96 ? 10.555 6.493 -11.360 1.00 85.19 96 LEU A C 1
ATOM 733 O O . LEU A 1 96 ? 10.836 6.779 -12.520 1.00 85.19 96 LEU A O 1
ATOM 737 N N . VAL A 1 97 ? 11.409 6.675 -10.355 1.00 88.19 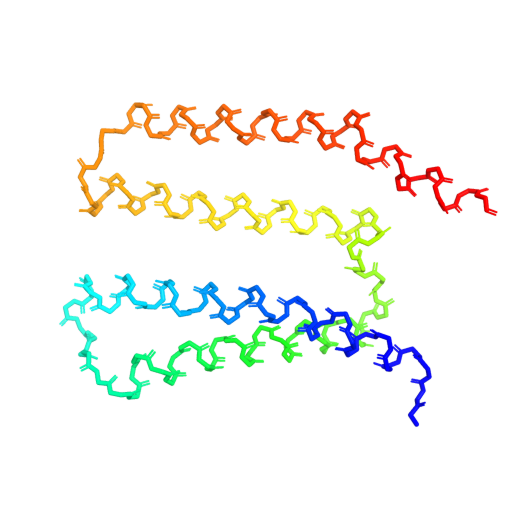97 VAL A N 1
ATOM 738 C CA . VAL A 1 97 ? 12.738 7.263 -10.543 1.00 88.19 97 VAL A CA 1
ATOM 739 C C . VAL A 1 97 ? 13.727 6.256 -11.130 1.00 88.19 97 VAL A C 1
ATOM 741 O O . VAL A 1 97 ? 14.401 6.560 -12.110 1.00 88.19 97 VAL A O 1
ATOM 744 N N . ALA A 1 98 ? 13.839 5.070 -10.528 1.00 81.75 98 ALA A N 1
ATOM 745 C CA . ALA A 1 98 ? 14.902 4.116 -10.842 1.00 81.75 98 ALA A CA 1
ATOM 746 C C . ALA A 1 98 ? 14.639 3.298 -12.113 1.00 81.75 98 ALA A C 1
ATOM 748 O O . ALA A 1 98 ? 15.592 2.876 -12.761 1.00 81.75 98 ALA A O 1
ATOM 749 N N . VAL A 1 99 ? 13.367 3.067 -12.451 1.00 81.94 99 VAL A N 1
ATOM 750 C CA . VAL A 1 99 ? 12.958 2.219 -13.580 1.00 81.94 99 VAL A CA 1
ATOM 751 C C . VAL A 1 99 ? 12.298 3.061 -14.665 1.00 81.94 99 VAL A C 1
ATOM 753 O O . VAL A 1 99 ? 12.764 3.072 -15.799 1.00 81.94 99 VAL A O 1
ATOM 756 N N . ALA A 1 100 ? 11.273 3.846 -14.315 1.00 85.19 100 ALA A N 1
ATOM 757 C CA . ALA A 1 100 ? 10.535 4.637 -15.306 1.00 85.19 100 ALA A CA 1
ATOM 758 C C . ALA A 1 100 ? 11.266 5.921 -15.757 1.00 85.19 100 ALA A C 1
ATOM 760 O O . ALA A 1 100 ? 10.766 6.641 -16.622 1.00 85.19 100 ALA A O 1
ATOM 761 N N . GLY A 1 101 ? 12.432 6.232 -15.174 1.00 89.06 101 GLY A N 1
ATOM 762 C CA . GLY A 1 101 ? 13.290 7.348 -15.581 1.00 89.06 101 GLY A CA 1
ATOM 763 C C . GLY A 1 101 ? 12.748 8.740 -15.239 1.00 89.06 101 GLY A C 1
ATOM 764 O O . GLY A 1 101 ? 13.152 9.729 -15.854 1.00 89.06 101 GLY A O 1
ATOM 765 N N . TRP A 1 102 ? 11.822 8.849 -14.283 1.00 94.00 102 TRP A N 1
ATOM 766 C CA . TRP A 1 102 ? 11.277 10.140 -13.863 1.00 94.00 102 TRP A CA 1
ATOM 767 C C . TRP A 1 102 ? 12.328 10.972 -13.126 1.00 94.00 102 TRP A C 1
ATOM 769 O O . TRP A 1 102 ? 13.179 10.452 -12.404 1.00 94.00 102 TRP A O 1
ATOM 779 N N . SER A 1 103 ? 12.241 12.298 -13.265 1.00 95.44 103 SER A N 1
ATOM 780 C CA . SER A 1 103 ? 13.168 13.209 -12.590 1.00 95.44 103 SER A CA 1
ATOM 781 C C . SER A 1 103 ? 13.076 13.049 -11.058 1.00 95.44 103 SER A C 1
ATOM 783 O O . SER A 1 103 ? 11.978 13.195 -10.507 1.00 95.44 103 SER A O 1
ATOM 785 N N . PRO A 1 104 ? 14.193 12.794 -10.342 1.00 92.19 104 PRO A N 1
ATOM 786 C CA . PRO A 1 104 ? 14.161 12.520 -8.904 1.00 92.19 104 PRO A CA 1
ATOM 787 C C . PRO A 1 104 ? 13.597 13.676 -8.072 1.00 92.19 104 PRO A C 1
ATOM 789 O O . PRO A 1 104 ? 12.761 13.466 -7.198 1.00 92.19 104 PRO A O 1
ATOM 792 N N . LEU A 1 105 ? 14.033 14.904 -8.361 1.00 94.25 105 LEU A N 1
ATOM 793 C CA . LEU A 1 105 ? 13.718 16.104 -7.579 1.00 94.25 105 LEU A CA 1
ATOM 794 C C . LEU A 1 105 ? 12.208 16.382 -7.459 1.00 94.25 105 LEU A C 1
ATOM 796 O O . LEU A 1 105 ? 11.710 16.424 -6.332 1.00 94.25 105 LEU A O 1
ATOM 800 N N . PRO A 1 106 ? 11.450 16.541 -8.560 1.00 94.88 106 PRO A N 1
ATOM 801 C CA . PRO A 1 106 ? 10.014 16.787 -8.467 1.00 94.88 106 PRO A CA 1
ATOM 802 C C . PRO A 1 106 ? 9.240 15.562 -7.962 1.00 94.88 106 PRO A C 1
ATOM 804 O O . PRO A 1 106 ? 8.255 15.725 -7.246 1.00 94.88 106 PRO A O 1
ATOM 807 N N . THR A 1 107 ? 9.692 14.343 -8.276 1.00 91.50 107 THR A N 1
ATOM 808 C CA . THR A 1 107 ? 8.989 13.108 -7.889 1.00 91.50 107 THR A CA 1
ATOM 809 C C . THR A 1 107 ? 9.087 12.856 -6.384 1.00 91.50 107 THR A C 1
ATOM 811 O O . THR A 1 107 ? 8.071 12.684 -5.708 1.00 91.50 107 THR A O 1
ATOM 814 N N . VAL A 1 108 ? 10.301 12.907 -5.826 1.00 91.44 108 VAL A N 1
ATOM 815 C CA . VAL A 1 108 ? 10.530 12.757 -4.381 1.00 91.44 108 VAL A CA 1
ATOM 816 C C . VAL A 1 108 ? 9.970 13.958 -3.622 1.00 91.44 108 VAL A C 1
ATOM 818 O O . VAL A 1 108 ? 9.320 13.780 -2.593 1.00 91.44 108 VAL A O 1
ATOM 821 N N . GLY A 1 109 ? 10.157 15.177 -4.142 1.00 94.94 109 GLY A N 1
ATOM 822 C CA . GLY A 1 109 ? 9.598 16.389 -3.543 1.00 94.94 109 GLY A CA 1
ATOM 823 C C . GLY A 1 109 ? 8.072 16.337 -3.433 1.00 94.94 109 GLY A C 1
ATOM 824 O O . GLY A 1 109 ? 7.524 16.608 -2.364 1.00 94.94 109 GLY A O 1
ATOM 825 N N . GLY A 1 110 ? 7.385 15.915 -4.499 1.00 96.00 110 GLY A N 1
ATOM 826 C CA . GLY A 1 110 ? 5.933 15.734 -4.508 1.00 96.00 110 GLY A CA 1
ATOM 827 C C . GLY A 1 110 ? 5.463 14.668 -3.518 1.00 96.00 110 GLY A C 1
ATOM 828 O O . GLY A 1 110 ? 4.525 14.908 -2.757 1.00 96.00 110 GLY A O 1
ATOM 829 N N . TYR A 1 111 ? 6.151 13.525 -3.460 1.00 92.00 111 TYR A N 1
ATOM 830 C CA . TYR A 1 111 ? 5.863 12.469 -2.488 1.00 92.00 111 TYR A CA 1
ATOM 831 C C . TYR A 1 111 ? 5.959 12.960 -1.039 1.00 92.00 111 TYR A C 1
ATOM 833 O O . TYR A 1 111 ? 5.036 12.737 -0.251 1.00 92.00 111 TYR A O 1
ATOM 841 N N . LEU A 1 112 ? 7.042 13.659 -0.690 1.00 95.56 112 LEU A N 1
ATOM 842 C CA . LEU A 1 112 ? 7.237 14.195 0.657 1.00 95.56 112 LEU A CA 1
ATOM 843 C C . LEU A 1 112 ? 6.201 15.271 0.992 1.00 95.56 112 LEU A C 1
ATOM 845 O O . LEU A 1 112 ? 5.666 15.270 2.099 1.00 95.56 112 LEU A O 1
ATOM 849 N N . ALA A 1 113 ? 5.876 16.150 0.039 1.00 95.69 113 ALA A N 1
ATOM 850 C CA . ALA A 1 113 ? 4.867 17.186 0.228 1.00 95.69 113 ALA A CA 1
ATOM 851 C C . ALA A 1 113 ? 3.477 16.585 0.486 1.00 95.69 113 ALA A C 1
ATOM 853 O O . ALA A 1 113 ? 2.833 16.935 1.473 1.00 95.69 113 ALA A O 1
ATOM 854 N N . ILE A 1 114 ? 3.035 15.640 -0.350 1.00 94.06 114 ILE A N 1
ATOM 855 C CA . ILE A 1 114 ? 1.732 14.975 -0.198 1.00 94.06 114 ILE A CA 1
ATOM 856 C C . ILE A 1 114 ? 1.686 14.174 1.106 1.00 94.06 114 ILE A C 1
ATOM 858 O O . ILE A 1 114 ? 0.718 14.285 1.857 1.00 94.06 114 ILE A O 1
ATOM 862 N N . THR A 1 115 ? 2.742 13.417 1.410 1.00 91.88 115 THR A N 1
ATOM 863 C CA . THR A 1 115 ? 2.831 12.633 2.651 1.00 91.88 115 THR A CA 1
ATOM 864 C C . THR A 1 115 ? 2.785 13.535 3.881 1.00 91.88 115 THR A C 1
ATOM 866 O O . THR A 1 115 ? 2.041 13.254 4.818 1.00 91.88 115 THR A O 1
ATOM 869 N N . GLY A 1 116 ? 3.525 14.647 3.870 1.00 93.38 116 GLY A N 1
ATOM 870 C CA . GLY A 1 116 ? 3.521 15.631 4.951 1.00 93.38 116 GLY A CA 1
ATOM 871 C C . GLY A 1 116 ? 2.156 16.293 5.132 1.00 93.38 116 GLY A C 1
ATOM 872 O O . GLY A 1 116 ? 1.646 16.347 6.249 1.00 93.38 116 GLY A O 1
ATOM 873 N N . LEU A 1 117 ? 1.520 16.730 4.040 1.00 94.88 117 LEU A N 1
ATOM 874 C CA . LEU A 1 117 ? 0.172 17.307 4.071 1.00 94.88 117 LEU A CA 1
ATOM 875 C C . LEU A 1 117 ? -0.856 16.314 4.616 1.00 94.88 117 LEU A C 1
ATOM 877 O O . LEU A 1 117 ? -1.679 16.677 5.456 1.00 94.88 117 LEU A O 1
ATOM 881 N N . TYR A 1 118 ? -0.789 15.056 4.183 1.00 90.31 118 TYR A N 1
ATOM 882 C CA . TYR A 1 118 ? -1.690 14.021 4.671 1.00 90.31 118 TYR A CA 1
ATOM 883 C C . TYR A 1 118 ? -1.436 13.683 6.143 1.00 90.31 118 TYR A C 1
ATOM 885 O O . TYR A 1 118 ? -2.390 13.551 6.904 1.00 90.31 118 TYR A O 1
ATOM 893 N N . ALA A 1 119 ? -0.176 13.610 6.582 1.00 90.25 119 ALA A N 1
ATOM 894 C CA . ALA A 1 119 ? 0.169 13.400 7.987 1.00 90.25 119 ALA A CA 1
ATOM 895 C C . ALA A 1 119 ? -0.332 14.550 8.879 1.00 90.25 119 ALA A C 1
ATOM 897 O O . ALA A 1 119 ? -0.868 14.304 9.960 1.00 90.25 119 ALA A O 1
ATOM 898 N N . LEU A 1 120 ? -0.224 15.798 8.409 1.00 93.44 120 LEU A N 1
ATOM 899 C CA . LEU A 1 120 ? -0.782 16.964 9.096 1.00 93.44 120 LEU A CA 1
ATOM 900 C C . LEU A 1 120 ? -2.308 16.891 9.173 1.00 93.44 120 LEU A C 1
ATOM 902 O O . LEU A 1 120 ? -2.873 17.065 10.250 1.00 93.44 120 LEU A O 1
ATOM 906 N N . TYR A 1 121 ? -2.978 16.585 8.061 1.00 91.88 121 TYR A N 1
ATOM 907 C CA . TYR A 1 121 ? -4.428 16.394 8.035 1.00 91.88 121 TYR A CA 1
ATOM 908 C C . TYR A 1 121 ? -4.873 15.276 8.991 1.00 91.88 121 TYR A C 1
ATOM 910 O O . TYR A 1 121 ? -5.808 15.447 9.776 1.00 91.88 121 TYR A O 1
ATOM 918 N N . TYR A 1 122 ? -4.162 14.150 8.969 1.00 87.62 122 TYR A N 1
ATOM 919 C CA . TYR A 1 122 ? -4.396 13.013 9.847 1.00 87.62 122 TYR A CA 1
ATOM 920 C C . TYR A 1 122 ? -4.298 13.412 11.321 1.00 87.62 122 TYR A C 1
ATOM 922 O O . TYR A 1 122 ? -5.199 13.108 12.106 1.00 87.62 122 TYR A O 1
ATOM 930 N N . TRP A 1 123 ? -3.239 14.138 11.679 1.00 90.12 123 TRP A N 1
ATOM 931 C CA . TRP A 1 123 ? -3.014 14.596 13.044 1.00 90.12 123 TRP A CA 1
ATOM 932 C C . TRP A 1 123 ? -4.076 15.591 13.514 1.00 90.12 123 TRP A C 1
ATOM 934 O O . TRP A 1 123 ? -4.573 15.480 14.631 1.00 90.12 123 TRP A O 1
ATOM 944 N N . GLN A 1 124 ? -4.424 16.562 12.670 1.00 91.94 124 GLN A N 1
ATOM 945 C CA . GLN A 1 124 ? -5.299 17.674 13.047 1.00 91.94 124 GLN A CA 1
ATOM 946 C C . GLN A 1 124 ? -6.782 17.294 13.065 1.00 91.94 124 GLN A C 1
ATOM 948 O O . GLN A 1 124 ? -7.528 17.781 13.910 1.00 91.94 124 GLN A O 1
ATOM 953 N N . PHE A 1 125 ? -7.222 16.429 12.149 1.00 89.69 125 PHE A N 1
ATOM 954 C CA . PHE A 1 125 ? -8.652 16.188 11.933 1.00 89.69 125 PHE A CA 1
ATOM 955 C C . PHE A 1 125 ? -9.064 14.740 12.185 1.00 89.69 125 PHE A C 1
ATOM 957 O O . PHE A 1 125 ? -10.104 14.488 12.796 1.00 89.69 125 PHE A O 1
ATOM 964 N N . VAL A 1 126 ? -8.262 13.771 11.742 1.00 86.12 126 VAL A N 1
ATOM 965 C CA . VAL A 1 126 ? -8.672 12.360 11.773 1.00 86.12 126 VAL A CA 1
ATOM 966 C C . VAL A 1 126 ? -8.485 11.760 13.163 1.00 86.12 126 VAL A C 1
ATOM 968 O O . VAL A 1 126 ? -9.447 11.215 13.710 1.00 86.12 126 VAL A O 1
ATOM 971 N N . LEU A 1 127 ? -7.296 11.907 13.761 1.00 84.62 127 LEU A N 1
ATOM 972 C CA . LEU A 1 127 ? -6.988 11.389 15.099 1.00 84.62 127 LEU A CA 1
ATOM 973 C C . LEU A 1 127 ? -7.984 11.879 16.170 1.00 84.62 127 LEU A C 1
ATOM 975 O O . LEU A 1 127 ? -8.584 11.024 16.831 1.00 84.62 127 LEU A O 1
ATOM 979 N N . PRO A 1 128 ? -8.259 13.194 16.307 1.00 87.06 128 PRO A N 1
ATOM 980 C CA . PRO A 1 128 ? -9.194 13.680 17.322 1.00 87.06 128 PRO A CA 1
ATOM 981 C C . PRO A 1 128 ? -10.623 13.159 17.119 1.00 87.06 128 PRO A C 1
ATOM 983 O O . PRO A 1 128 ? -11.316 12.850 18.086 1.00 87.06 128 PRO A O 1
ATOM 986 N N . SER A 1 129 ? -11.067 12.992 15.866 1.00 8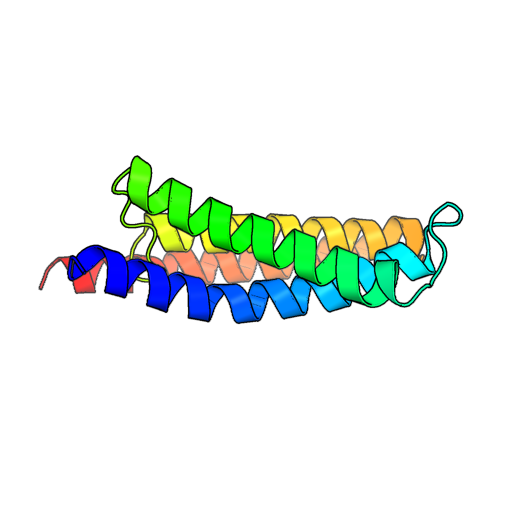3.88 129 SER A N 1
ATOM 987 C CA . SER A 1 129 ? -12.415 12.486 15.557 1.00 83.88 129 SER A CA 1
ATOM 988 C C . SER A 1 129 ? -12.635 11.027 15.977 1.00 83.88 129 SER A C 1
ATOM 990 O O . SER A 1 129 ? -13.768 10.602 16.218 1.00 83.88 129 SER A O 1
ATOM 992 N N . VAL A 1 130 ? -11.561 10.238 16.017 1.00 80.81 130 VAL A N 1
ATOM 993 C CA . VAL A 1 130 ? -11.586 8.836 16.443 1.00 80.81 130 VAL A CA 1
ATOM 994 C C . VAL A 1 130 ? -11.566 8.751 17.962 1.00 80.81 130 VAL A C 1
ATOM 996 O O . VAL A 1 130 ? -12.310 7.9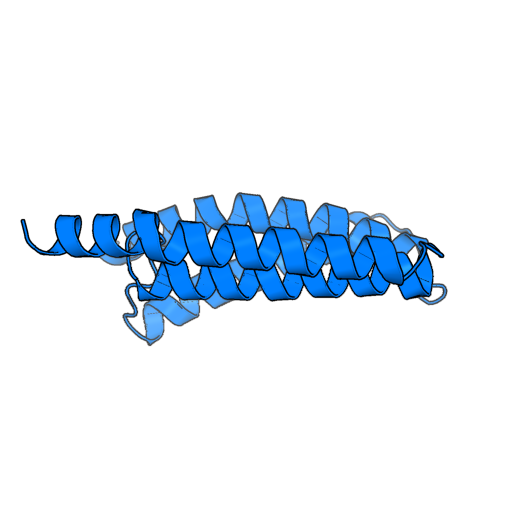64 18.542 1.00 80.81 130 VAL A O 1
ATOM 999 N N . GLU A 1 131 ? -10.761 9.592 18.610 1.00 80.50 131 GLU A N 1
ATOM 1000 C CA . GLU A 1 131 ? -10.706 9.678 20.071 1.00 80.50 131 GLU A CA 1
ATOM 1001 C C . GLU A 1 131 ? -12.046 10.158 20.651 1.00 80.50 131 GLU A C 1
ATOM 1003 O O . GLU A 1 131 ? -12.566 9.529 21.572 1.00 80.50 131 GLU A O 1
ATOM 1008 N N . ALA A 1 132 ? -12.674 11.170 20.041 1.00 80.69 132 ALA A N 1
ATOM 1009 C CA . ALA A 1 132 ? -13.995 11.661 20.438 1.00 80.69 132 ALA A CA 1
ATOM 1010 C C . ALA A 1 132 ? -15.097 10.590 20.320 1.00 80.69 132 ALA A C 1
ATOM 1012 O O . ALA A 1 132 ? -15.947 10.478 21.199 1.00 80.69 132 ALA A O 1
ATOM 1013 N N . ARG A 1 133 ? -15.060 9.754 19.272 1.00 76.12 133 ARG A N 1
ATOM 1014 C CA . ARG A 1 133 ? -16.016 8.646 19.075 1.00 76.12 133 ARG A CA 1
ATOM 1015 C C . ARG A 1 133 ? -15.869 7.505 20.078 1.00 76.12 133 ARG A C 1
ATOM 1017 O O . ARG A 1 133 ? -16.782 6.699 20.193 1.00 76.12 133 ARG A O 1
ATOM 1024 N N . LYS A 1 134 ? -14.729 7.408 20.761 1.00 66.06 134 LYS A N 1
ATOM 1025 C CA . LYS A 1 134 ? -14.474 6.381 21.779 1.00 66.06 134 LYS A CA 1
ATOM 1026 C C . LYS A 1 134 ? -14.897 6.822 23.186 1.00 66.06 134 LYS A C 1
ATOM 1028 O O . LYS A 1 134 ? -14.937 5.981 24.078 1.00 66.06 134 LYS A O 1
ATOM 1033 N N . ALA A 1 135 ? -15.137 8.121 23.383 1.00 66.19 135 ALA A N 1
ATOM 1034 C CA . ALA A 1 135 ? -15.434 8.734 24.678 1.00 66.19 135 ALA A CA 1
ATOM 1035 C C . ALA A 1 135 ? -16.936 8.961 24.943 1.00 66.19 135 ALA A C 1
ATOM 1037 O O . ALA A 1 135 ? -17.292 9.291 26.073 1.00 66.19 135 ALA A O 1
ATOM 1038 N N . GLY A 1 136 ? -17.791 8.811 23.926 1.00 53.09 136 GLY A N 1
ATOM 1039 C CA . GLY A 1 136 ? -19.256 8.835 24.042 1.00 53.09 136 GLY A CA 1
ATOM 1040 C C . GLY A 1 136 ? -19.850 7.443 23.910 1.00 53.09 136 GLY A C 1
ATOM 1041 O O . GLY A 1 136 ? -20.920 7.222 24.513 1.00 53.09 136 GLY A O 1
#

Secondary structure (DSSP, 8-state):
--HHHHHHHHHHHHHHHHHHHHHHHHHHHHHHH-TTS---HIIIIIHHHHHHHHHHHHHHHHHHHH-----TTSHHHHHHHHHHHHHHHHHHHHHHHHTS---HHHHHHHHHHHHHHHHHHIIIIIHHHHHHHHH-

Foldseek 3Di:
DPPVLVVLLVQLVVVLVVQLVCLQVVQVVCCVQPPPHHDDPCSNRVRSVVRSVCVSVVSSVCCVVVVDPLGCLAPNVVVVVLVVVLVSLVVVLCCCVVPVVDDNVCSVVVSCVVNVVVVVCCVPPVVVVSVVVVVD

Sequence (136 aa):
MKPQLRRIIREELWRSIAWIGLGLVGWALVISEAAWLDATALTVFGLPVLTWAGLTIGMVGLRVITESDLQVGTKAGLNIVLLEGIIITGAFVVYLVAVAGWSPLPTVGGYLAITGLYALYYWQFVLPSVEARKAG